Protein AF-A0A2U3LNZ0-F1 (afdb_monomer)

Solvent-accessible surface area (backbone atoms only — not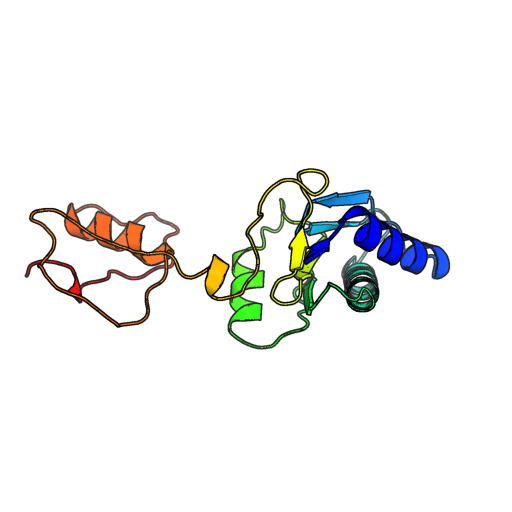 comparable to full-atom values): 10377 Å² total; per-residue (Å²): 85,78,36,58,62,64,60,49,45,54,50,21,28,53,53,26,50,76,69,72,62,40,45,63,71,45,74,54,91,55,22,37,30,57,58,45,89,88,46,96,67,51,50,68,49,30,54,52,41,46,55,45,36,53,73,37,94,55,37,66,41,38,33,28,72,79,66,56,53,74,54,90,53,72,64,40,53,52,50,57,74,70,55,42,97,89,76,48,39,40,24,38,52,36,54,35,88,73,48,30,66,45,86,50,87,86,59,85,86,68,81,79,52,92,46,66,90,58,66,65,72,94,84,85,86,84,55,91,54,40,51,94,82,87,79,87,71,91,82,57,83,56,19,52,58,36,29,52,19,59,63,75,73,48,81,53,64,95,82,63,84,44,52,61,59,62,87,46,40,54,133

Structure (mmCIF, N/CA/C/O backbone):
data_AF-A0A2U3LNZ0-F1
#
_entry.id   AF-A0A2U3LNZ0-F1
#
loop_
_atom_site.group_PDB
_atom_site.id
_atom_site.type_symbol
_atom_site.label_atom_id
_atom_site.label_alt_id
_atom_site.label_comp_id
_atom_site.label_asym_id
_atom_site.label_entity_id
_atom_site.label_seq_id
_atom_site.pdbx_PDB_ins_code
_atom_site.Cartn_x
_atom_site.Cartn_y
_atom_site.Cartn_z
_atom_site.occupancy
_atom_site.B_iso_or_equiv
_atom_site.auth_seq_id
_atom_site.auth_comp_id
_atom_site.auth_asym_id
_atom_site.auth_atom_id
_atom_site.pdbx_PDB_model_num
ATOM 1 N N . MET A 1 1 ? 9.275 -19.039 -0.142 1.00 87.69 1 MET A N 1
ATOM 2 C CA . MET A 1 1 ? 10.567 -18.965 -0.852 1.00 87.69 1 MET A CA 1
ATOM 3 C C . MET A 1 1 ? 11.120 -17.554 -0.766 1.00 87.69 1 MET A C 1
ATOM 5 O O . MET A 1 1 ? 10.361 -16.605 -0.903 1.00 87.69 1 MET A O 1
ATOM 9 N N . ALA A 1 2 ? 12.418 -17.417 -0.510 1.00 89.88 2 ALA A N 1
ATOM 10 C CA . ALA A 1 2 ? 13.079 -16.117 -0.471 1.00 89.88 2 ALA A CA 1
ATOM 11 C C . ALA A 1 2 ? 13.370 -15.632 -1.903 1.00 89.88 2 ALA A C 1
ATOM 13 O O . ALA A 1 2 ? 13.858 -16.408 -2.727 1.00 89.88 2 ALA A O 1
ATOM 14 N N . VAL A 1 3 ? 13.047 -14.375 -2.199 1.00 90.62 3 VAL A N 1
ATOM 15 C CA . VAL A 1 3 ? 13.292 -13.719 -3.488 1.00 90.62 3 VAL A CA 1
ATOM 16 C C . VAL A 1 3 ? 14.411 -12.717 -3.304 1.00 90.62 3 VAL A C 1
ATOM 18 O O . VAL A 1 3 ? 14.290 -11.793 -2.507 1.00 90.62 3 VAL A O 1
ATOM 21 N N . SER A 1 4 ? 15.486 -12.868 -4.070 1.00 92.31 4 SER A N 1
ATOM 22 C CA . SER A 1 4 ? 16.472 -11.800 -4.190 1.00 92.31 4 SER A CA 1
ATOM 23 C C . SER A 1 4 ? 15.897 -10.718 -5.102 1.00 92.31 4 SER A C 1
ATOM 25 O O . SER A 1 4 ? 15.831 -10.910 -6.318 1.00 92.31 4 SER A O 1
ATOM 27 N N . GLY A 1 5 ? 15.487 -9.580 -4.544 1.00 91.06 5 GLY A N 1
ATOM 28 C CA . GLY A 1 5 ? 14.968 -8.452 -5.315 1.00 91.06 5 GLY A CA 1
ATOM 29 C C . GLY A 1 5 ? 15.907 -7.945 -6.402 1.00 91.06 5 GLY A C 1
ATOM 30 O O . GLY A 1 5 ? 15.465 -7.457 -7.441 1.00 91.06 5 GLY A O 1
ATOM 31 N N . GLU A 1 6 ? 17.212 -8.131 -6.208 1.00 92.38 6 GLU A N 1
ATOM 32 C CA . GLU A 1 6 ? 18.221 -7.834 -7.220 1.00 92.38 6 GLU A CA 1
ATOM 33 C C . GLU A 1 6 ? 17.976 -8.624 -8.514 1.00 92.38 6 GLU A C 1
ATOM 35 O O . GLU A 1 6 ? 18.090 -8.066 -9.602 1.00 92.38 6 GLU A O 1
ATOM 40 N N . THR A 1 7 ? 17.555 -9.889 -8.423 1.00 94.88 7 THR A N 1
ATOM 41 C CA . THR A 1 7 ? 17.260 -10.712 -9.609 1.00 94.88 7 THR A CA 1
ATOM 42 C C . THR A 1 7 ? 16.052 -10.197 -10.393 1.00 94.88 7 THR A C 1
ATOM 44 O O . THR A 1 7 ? 16.079 -10.198 -11.627 1.00 94.88 7 THR A O 1
ATOM 47 N N . VAL A 1 8 ? 15.034 -9.673 -9.699 1.00 96.19 8 VAL A N 1
ATOM 48 C CA . VAL A 1 8 ? 13.874 -9.009 -10.316 1.00 96.19 8 VAL A CA 1
ATOM 49 C C . VAL A 1 8 ? 14.328 -7.729 -11.017 1.00 96.19 8 VAL A C 1
ATOM 51 O O . VAL A 1 8 ? 14.053 -7.539 -12.202 1.00 96.19 8 VAL A O 1
ATOM 54 N N . ALA A 1 9 ? 15.092 -6.884 -10.319 1.00 96.69 9 ALA A N 1
ATOM 55 C CA . ALA A 1 9 ? 15.612 -5.632 -10.861 1.00 96.69 9 ALA A CA 1
ATOM 56 C C . ALA A 1 9 ? 16.489 -5.857 -12.105 1.00 96.69 9 ALA A C 1
ATOM 58 O O . ALA A 1 9 ? 16.290 -5.202 -13.124 1.00 96.69 9 ALA A O 1
ATOM 59 N N . GLN A 1 10 ? 17.406 -6.829 -12.060 1.00 96.31 10 GLN A N 1
ATOM 60 C CA . GLN A 1 10 ? 18.277 -7.194 -13.181 1.00 96.31 10 GLN A CA 1
ATOM 61 C C . GLN A 1 10 ? 17.500 -7.779 -14.370 1.00 96.31 10 GLN A C 1
ATOM 63 O O . GLN A 1 10 ? 17.906 -7.604 -15.521 1.00 96.31 10 GLN A O 1
ATOM 68 N N . ALA A 1 11 ? 16.407 -8.512 -14.135 1.00 96.00 11 ALA A N 1
ATOM 69 C CA . ALA A 1 11 ? 15.551 -9.006 -15.214 1.00 96.00 11 ALA A CA 1
ATOM 70 C C . ALA A 1 11 ? 14.855 -7.847 -15.945 1.00 96.00 11 ALA A C 1
ATOM 72 O O . ALA A 1 11 ? 14.925 -7.770 -17.174 1.00 96.00 11 ALA A O 1
ATOM 73 N N . VAL A 1 12 ? 14.273 -6.913 -15.188 1.00 97.62 12 VAL A N 1
ATOM 74 C CA . VAL A 1 12 ? 13.630 -5.709 -15.732 1.00 97.62 12 VAL A CA 1
ATOM 75 C C . VAL A 1 12 ? 14.645 -4.827 -16.460 1.00 97.62 12 VAL A C 1
ATOM 77 O O . VAL A 1 12 ? 14.401 -4.421 -17.595 1.00 97.62 12 VAL A O 1
ATOM 80 N N . ASP A 1 13 ? 15.807 -4.577 -15.857 1.00 96.75 13 ASP A N 1
ATOM 81 C CA . ASP A 1 13 ? 16.843 -3.719 -16.435 1.00 96.75 13 ASP A CA 1
ATOM 82 C C . ASP A 1 13 ? 17.384 -4.274 -17.760 1.00 96.75 13 ASP A C 1
ATOM 84 O O . ASP A 1 13 ? 17.492 -3.547 -18.748 1.00 96.75 13 ASP A O 1
ATOM 88 N N . ARG A 1 14 ? 17.632 -5.590 -17.846 1.00 96.00 14 ARG A N 1
ATOM 89 C CA . ARG A 1 14 ? 18.036 -6.238 -19.107 1.00 96.00 14 ARG A CA 1
ATOM 90 C C . ARG A 1 14 ? 16.992 -6.056 -20.207 1.00 96.00 14 ARG A C 1
ATOM 92 O O . ARG A 1 14 ? 17.361 -5.771 -21.348 1.00 96.00 14 ARG A O 1
ATOM 99 N N . TYR A 1 15 ? 15.709 -6.201 -19.879 1.00 95.50 15 TYR A N 1
ATOM 100 C CA . TYR A 1 15 ? 14.626 -5.994 -20.837 1.00 95.50 15 TYR A CA 1
ATOM 101 C C . TYR A 1 15 ? 14.574 -4.539 -21.335 1.00 95.50 15 TYR A C 1
ATOM 103 O O . TYR A 1 15 ? 14.563 -4.301 -22.549 1.00 95.50 15 TYR A O 1
ATOM 111 N N . LEU A 1 16 ? 14.608 -3.563 -20.423 1.00 93.88 16 LEU A N 1
ATOM 112 C CA . LEU A 1 16 ? 14.558 -2.141 -20.781 1.00 93.88 16 LEU A CA 1
ATOM 113 C C . LEU A 1 16 ? 15.777 -1.710 -21.612 1.00 93.88 16 LEU A C 1
ATOM 115 O O . LEU A 1 16 ? 15.615 -1.011 -22.615 1.00 93.88 16 LEU A O 1
ATOM 119 N N . ASN A 1 17 ? 16.972 -2.206 -21.275 1.00 92.12 17 ASN A N 1
ATOM 120 C CA . ASN A 1 17 ? 18.188 -1.957 -22.050 1.00 92.12 17 ASN A CA 1
ATOM 121 C C . ASN A 1 17 ? 18.101 -2.555 -23.463 1.00 92.12 17 ASN A C 1
ATOM 123 O O . ASN A 1 17 ? 18.455 -1.890 -24.435 1.00 92.12 17 ASN A O 1
ATOM 127 N N . SER A 1 18 ? 17.585 -3.784 -23.608 1.00 91.31 18 SER A N 1
ATOM 128 C CA . SER A 1 18 ? 17.466 -4.450 -24.919 1.00 91.31 18 SER A CA 1
ATOM 129 C C . SER A 1 18 ? 16.521 -3.734 -25.890 1.00 91.31 18 SER A C 1
ATOM 131 O O . SER A 1 18 ? 16.699 -3.801 -27.105 1.00 91.31 18 SER A O 1
ATOM 133 N N . THR A 1 19 ? 15.534 -3.021 -25.351 1.00 86.88 19 THR A N 1
ATOM 134 C CA . THR A 1 19 ? 14.542 -2.256 -26.114 1.00 86.88 19 THR A CA 1
ATOM 135 C C . THR A 1 19 ? 14.917 -0.779 -26.248 1.00 86.88 19 THR A C 1
ATOM 137 O O . THR A 1 19 ? 14.156 -0.013 -26.837 1.00 86.88 19 THR A O 1
ATOM 140 N N . GLY A 1 20 ? 16.054 -0.354 -25.679 1.00 82.06 20 GLY A N 1
ATOM 141 C CA . GLY A 1 20 ? 16.458 1.053 -25.606 1.00 82.06 20 GLY A CA 1
ATOM 142 C C . GLY A 1 20 ? 15.449 1.942 -24.870 1.00 82.06 20 GLY A C 1
ATOM 143 O O . GLY A 1 20 ? 15.411 3.146 -25.106 1.00 82.06 20 GLY A O 1
ATOM 144 N N . SER A 1 21 ? 14.600 1.347 -24.024 1.00 80.94 21 SER A N 1
ATOM 145 C CA . SER A 1 21 ? 13.439 2.009 -23.417 1.00 80.94 21 SER A CA 1
ATOM 146 C C . SER A 1 21 ? 13.725 2.622 -22.047 1.00 80.94 21 SER A C 1
ATOM 148 O O . SER A 1 21 ? 12.856 3.305 -21.525 1.00 80.94 21 SER A O 1
ATOM 150 N N . GLY A 1 22 ? 14.907 2.405 -21.462 1.00 88.06 22 GLY A N 1
ATOM 151 C CA . GLY A 1 22 ? 15.350 3.027 -20.208 1.00 88.06 22 GLY A CA 1
ATOM 152 C C . GLY A 1 22 ? 16.152 2.070 -19.324 1.00 88.06 22 GLY A C 1
ATOM 153 O O . GLY A 1 22 ? 16.620 1.040 -19.805 1.00 88.06 22 GLY A O 1
ATOM 154 N N . ARG A 1 23 ? 16.310 2.413 -18.039 1.00 93.94 23 ARG A N 1
ATOM 155 C CA . ARG A 1 23 ? 17.024 1.593 -17.044 1.00 93.94 23 ARG A CA 1
ATOM 156 C C . ARG A 1 23 ? 16.349 1.626 -15.674 1.00 93.94 23 ARG A C 1
ATOM 158 O O . ARG A 1 23 ? 15.636 2.581 -15.352 1.00 93.94 23 ARG A O 1
ATOM 165 N N . VAL A 1 24 ? 16.625 0.619 -14.853 1.00 96.88 24 VAL A N 1
ATOM 166 C CA . VAL A 1 24 ? 16.258 0.613 -13.431 1.00 96.88 24 VAL A CA 1
ATOM 167 C C . VAL A 1 24 ? 17.309 1.407 -12.651 1.00 96.88 24 VAL A C 1
ATOM 169 O O . VAL A 1 24 ? 18.493 1.088 -12.689 1.00 96.88 24 VAL A O 1
ATOM 172 N N . GLU A 1 25 ? 16.896 2.448 -11.928 1.00 95.75 25 GLU A N 1
ATOM 173 C CA . GLU A 1 25 ? 17.797 3.204 -11.044 1.00 95.75 25 GLU A CA 1
ATOM 174 C C . GLU A 1 25 ? 17.976 2.519 -9.700 1.00 95.75 25 GLU A C 1
ATOM 176 O O . GLU A 1 25 ? 19.072 2.493 -9.136 1.00 95.75 25 GLU A O 1
ATOM 181 N N . LYS A 1 26 ? 16.876 1.998 -9.159 1.00 95.69 26 LYS A N 1
ATOM 182 C CA . LYS A 1 26 ? 16.867 1.380 -7.843 1.00 95.69 26 LYS A CA 1
ATOM 183 C C . LYS A 1 26 ? 15.707 0.413 -7.715 1.00 95.69 26 LYS A C 1
ATOM 185 O O . LYS A 1 26 ? 14.601 0.681 -8.177 1.00 95.69 26 LYS A O 1
ATOM 190 N N . TYR A 1 27 ? 15.952 -0.666 -6.987 1.00 95.50 27 TYR A N 1
ATOM 191 C CA . TYR A 1 27 ? 14.902 -1.506 -6.443 1.00 95.50 27 TYR A CA 1
ATOM 192 C C . TYR A 1 27 ? 14.921 -1.430 -4.921 1.00 95.50 27 TYR A C 1
ATOM 194 O O . TYR A 1 27 ? 15.965 -1.597 -4.288 1.00 95.50 27 TYR A O 1
ATOM 202 N N . LEU A 1 28 ? 13.768 -1.131 -4.339 1.00 93.56 28 LEU A N 1
ATOM 203 C CA . LEU A 1 28 ? 13.529 -1.191 -2.905 1.00 93.56 28 LEU A CA 1
ATOM 204 C C . LEU A 1 28 ? 12.136 -1.766 -2.735 1.00 93.56 28 LEU A C 1
ATOM 206 O O . LEU A 1 28 ? 11.170 -1.021 -2.885 1.00 93.56 28 LEU A O 1
ATOM 210 N N . TYR A 1 29 ? 12.044 -3.068 -2.459 1.00 91.56 29 TYR A N 1
ATOM 211 C CA . TYR A 1 29 ? 10.764 -3.766 -2.382 1.00 91.56 29 TYR A CA 1
ATOM 212 C C . TYR A 1 29 ? 9.731 -2.963 -1.567 1.00 91.56 29 TYR A C 1
ATOM 214 O O . TYR A 1 29 ? 10.049 -2.511 -0.461 1.00 91.56 29 TYR A O 1
ATOM 222 N N . PRO A 1 30 ? 8.505 -2.774 -2.088 1.00 95.12 30 PRO A N 1
ATOM 223 C CA . PRO A 1 30 ? 7.970 -3.326 -3.343 1.00 95.12 30 PRO A CA 1
ATOM 224 C C . PRO A 1 30 ? 8.194 -2.450 -4.596 1.00 95.12 30 PRO A C 1
ATOM 226 O O . PRO A 1 30 ? 7.573 -2.686 -5.628 1.00 95.12 30 PRO A O 1
ATOM 229 N N . PHE A 1 31 ? 9.022 -1.410 -4.528 1.00 97.44 31 PHE A N 1
ATOM 230 C CA . PHE A 1 31 ? 9.124 -0.369 -5.551 1.00 97.44 31 PHE A CA 1
ATOM 231 C C . PHE A 1 31 ? 10.308 -0.550 -6.514 1.00 97.44 31 PHE A C 1
ATOM 233 O O . PHE A 1 31 ? 11.465 -0.671 -6.098 1.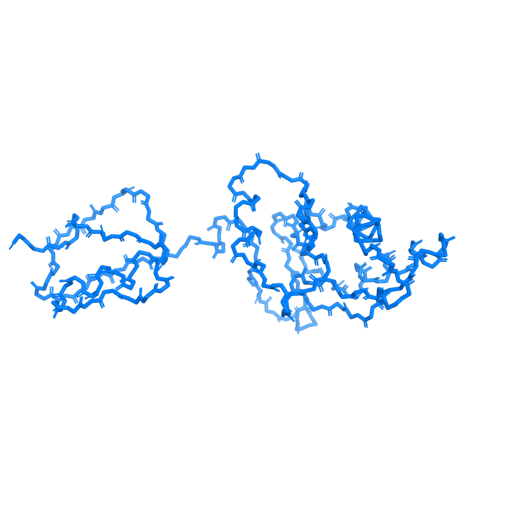00 97.44 31 PHE A O 1
ATOM 240 N N . LEU A 1 32 ? 10.023 -0.442 -7.811 1.00 97.44 32 LEU A N 1
ATOM 241 C CA . LEU A 1 32 ? 11.002 -0.136 -8.856 1.00 97.44 32 LEU A CA 1
ATOM 242 C C . LEU A 1 32 ? 11.040 1.376 -9.093 1.00 97.44 32 LEU A C 1
ATOM 244 O O . LEU A 1 32 ? 10.001 1.994 -9.316 1.00 97.44 32 LEU A O 1
ATOM 248 N N . TYR A 1 33 ? 12.237 1.953 -9.091 1.00 97.50 33 TYR A N 1
ATOM 249 C CA . TYR A 1 33 ? 12.511 3.327 -9.509 1.00 97.50 33 TYR A CA 1
ATOM 250 C C . TYR A 1 33 ? 13.234 3.281 -10.856 1.00 97.50 33 TYR A C 1
ATOM 252 O O . TYR A 1 33 ? 14.221 2.551 -11.004 1.00 97.50 33 TYR A O 1
ATOM 260 N N . LEU A 1 34 ? 12.732 4.023 -11.840 1.00 96.31 34 LEU A N 1
ATOM 261 C CA . LEU A 1 34 ? 13.223 4.011 -13.216 1.00 96.31 34 LEU A CA 1
ATOM 262 C C . LEU A 1 34 ? 13.865 5.356 -13.561 1.00 96.31 34 LEU A C 1
ATOM 264 O O . LEU A 1 34 ? 13.379 6.407 -13.144 1.00 96.31 34 LEU A O 1
ATOM 268 N N . ASP A 1 35 ? 14.903 5.334 -14.400 1.00 93.19 35 ASP A N 1
ATOM 269 C CA . ASP A 1 35 ? 15.417 6.573 -14.990 1.00 93.19 35 ASP A CA 1
ATOM 270 C C . ASP A 1 35 ? 14.440 7.011 -16.079 1.00 93.19 35 ASP A C 1
ATOM 272 O O . ASP A 1 35 ? 14.478 6.543 -17.221 1.00 93.19 35 ASP A O 1
ATOM 276 N N . SER A 1 36 ? 13.521 7.888 -15.689 1.00 82.38 36 SER A N 1
ATOM 277 C CA . SER A 1 36 ? 12.497 8.451 -16.563 1.00 82.38 36 SER A CA 1
ATOM 278 C C . SER A 1 36 ? 12.814 9.881 -17.012 1.00 82.38 36 SER A C 1
ATOM 280 O O . SER A 1 36 ? 11.996 10.510 -17.683 1.00 82.38 36 SER A O 1
ATOM 282 N N . SER A 1 37 ? 14.009 10.396 -16.699 1.00 79.88 37 SER A N 1
ATOM 283 C CA . SER A 1 37 ? 14.381 11.807 -16.892 1.00 79.88 37 SER A CA 1
ATOM 284 C C . SER A 1 37 ? 14.296 12.293 -18.348 1.00 79.88 37 SER A C 1
ATOM 286 O O . SER A 1 37 ? 14.070 13.477 -18.596 1.00 79.88 37 SER A O 1
ATOM 288 N N . GLY A 1 38 ? 14.429 11.381 -19.316 1.00 81.25 38 GLY A N 1
ATOM 289 C CA . GLY A 1 38 ? 14.318 11.668 -20.749 1.00 81.25 38 GLY A CA 1
ATOM 290 C C . GLY A 1 38 ? 12.902 11.595 -21.335 1.00 81.25 38 GLY A C 1
ATOM 291 O O . GLY A 1 38 ? 12.727 11.890 -22.519 1.00 81.25 38 GLY A O 1
ATOM 292 N N . PHE A 1 39 ? 11.890 11.200 -20.557 1.00 83.44 39 PHE A N 1
ATOM 293 C CA . PHE A 1 39 ? 10.549 10.913 -21.070 1.00 83.44 39 PHE A CA 1
ATOM 294 C C . PHE A 1 39 ? 9.566 12.046 -20.767 1.00 83.44 39 PHE A C 1
ATOM 296 O O . PHE A 1 39 ? 9.398 12.465 -19.626 1.00 83.44 39 PHE A O 1
ATOM 303 N N . ARG A 1 40 ? 8.854 12.514 -21.801 1.00 88.00 40 ARG A N 1
ATOM 304 C CA . ARG A 1 40 ? 7.734 13.459 -21.630 1.00 88.00 40 ARG A CA 1
ATOM 305 C C . ARG A 1 40 ? 6.555 12.811 -20.901 1.00 88.00 40 ARG A C 1
ATOM 307 O O . ARG A 1 40 ? 5.909 13.466 -20.093 1.00 88.00 40 ARG A O 1
ATOM 314 N N . ASP A 1 41 ? 6.282 11.552 -21.225 1.00 92.69 41 ASP A N 1
ATOM 315 C CA . ASP A 1 41 ? 5.320 10.702 -20.533 1.00 92.69 41 ASP A CA 1
ATOM 316 C C . ASP A 1 41 ? 6.053 9.432 -20.072 1.00 92.69 41 ASP A C 1
ATOM 318 O O . ASP A 1 41 ? 6.504 8.659 -20.923 1.00 92.69 41 ASP A O 1
ATOM 322 N N . PRO A 1 42 ? 6.232 9.230 -18.756 1.00 93.62 42 PRO A N 1
ATOM 323 C CA . PRO A 1 42 ? 6.909 8.058 -18.217 1.00 93.62 42 PRO A CA 1
ATOM 324 C C . PRO A 1 42 ? 6.013 6.810 -18.146 1.00 93.62 42 PRO A C 1
ATOM 326 O O . PRO A 1 42 ? 6.506 5.728 -17.836 1.00 93.62 42 PRO A O 1
ATOM 329 N N . GLU A 1 43 ? 4.708 6.892 -18.412 1.00 95.94 43 GLU A N 1
ATOM 330 C CA . GLU A 1 43 ? 3.832 5.722 -18.262 1.00 95.94 43 GLU A CA 1
ATOM 331 C C . GLU A 1 43 ? 4.160 4.550 -19.210 1.00 95.94 43 GLU A C 1
ATOM 333 O O . GLU A 1 43 ? 4.176 3.404 -18.750 1.00 95.94 43 GLU A O 1
ATOM 338 N N . PRO A 1 44 ? 4.512 4.763 -20.492 1.00 95.19 44 PRO A N 1
ATOM 339 C CA . PRO A 1 44 ? 4.903 3.664 -21.373 1.00 95.19 44 PRO A CA 1
ATOM 340 C C . PRO A 1 44 ? 6.095 2.844 -20.853 1.00 95.19 44 PRO A C 1
ATOM 342 O O . PRO A 1 44 ? 6.049 1.612 -20.905 1.00 95.19 44 PRO A O 1
ATOM 345 N N . ILE A 1 45 ? 7.135 3.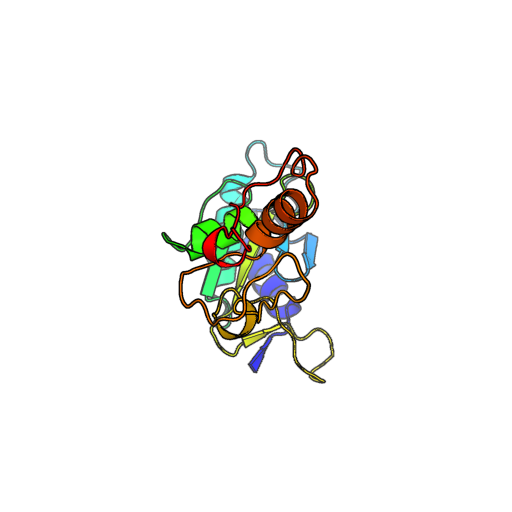496 -20.306 1.00 95.31 45 ILE A N 1
ATOM 346 C CA . ILE A 1 45 ? 8.288 2.795 -19.711 1.00 95.31 45 ILE A CA 1
ATOM 347 C C . ILE A 1 45 ? 7.885 2.081 -18.413 1.00 95.31 45 ILE A C 1
ATOM 349 O O . ILE A 1 45 ? 8.292 0.939 -18.205 1.00 95.31 45 ILE A O 1
ATOM 353 N N . ARG A 1 46 ? 7.020 2.680 -17.583 1.00 96.94 46 ARG A N 1
ATOM 354 C CA . ARG A 1 46 ? 6.490 2.032 -16.369 1.00 96.94 46 ARG A CA 1
ATOM 355 C C . ARG A 1 46 ? 5.774 0.732 -16.684 1.00 96.94 46 ARG A C 1
ATOM 357 O O . ARG A 1 46 ? 6.056 -0.290 -16.066 1.00 96.94 46 ARG A O 1
ATOM 364 N N . GLN A 1 47 ? 4.889 0.743 -17.675 1.00 97.38 47 GLN A N 1
ATOM 365 C CA . GLN A 1 47 ? 4.172 -0.462 -18.083 1.00 97.38 47 GLN A CA 1
ATOM 366 C C . GLN A 1 47 ? 5.094 -1.503 -18.715 1.00 97.38 47 GLN A C 1
ATOM 368 O O . GLN A 1 47 ? 4.896 -2.700 -18.516 1.00 97.38 47 GLN A O 1
ATOM 373 N N . ALA A 1 48 ? 6.098 -1.069 -19.480 1.00 96.50 48 ALA A N 1
ATOM 374 C CA . ALA A 1 48 ? 7.103 -1.965 -20.038 1.00 96.50 48 ALA A CA 1
ATOM 375 C C . ALA A 1 48 ? 7.908 -2.657 -18.926 1.00 96.50 48 ALA A C 1
ATOM 377 O O . ALA A 1 48 ? 8.044 -3.878 -18.947 1.00 96.50 48 ALA A O 1
ATOM 378 N N . ALA A 1 49 ? 8.359 -1.896 -17.926 1.00 97.81 49 ALA A N 1
ATOM 379 C CA . ALA A 1 49 ? 9.057 -2.414 -16.755 1.00 97.81 49 ALA A CA 1
ATOM 380 C C . ALA A 1 49 ? 8.172 -3.363 -15.933 1.00 97.81 49 ALA A C 1
ATOM 382 O O . ALA A 1 49 ? 8.611 -4.443 -15.551 1.00 97.81 49 ALA A O 1
ATOM 383 N N . ALA A 1 50 ? 6.911 -2.988 -15.712 1.00 98.06 50 ALA A N 1
ATOM 384 C CA . ALA A 1 50 ? 5.943 -3.789 -14.978 1.00 98.06 50 ALA A CA 1
ATOM 385 C C . ALA A 1 50 ? 5.664 -5.137 -15.661 1.00 98.06 50 ALA A C 1
ATOM 387 O O . ALA A 1 50 ? 5.714 -6.179 -15.013 1.00 98.06 50 ALA A O 1
ATOM 388 N N . ARG A 1 51 ? 5.448 -5.138 -16.983 1.00 97.31 51 ARG A N 1
ATOM 389 C CA . ARG A 1 51 ? 5.284 -6.375 -17.763 1.00 97.31 51 ARG A CA 1
ATOM 390 C C . ARG A 1 51 ? 6.547 -7.234 -17.743 1.00 97.31 51 ARG A C 1
ATOM 392 O O . ARG A 1 51 ? 6.439 -8.436 -17.566 1.00 97.31 51 ARG A O 1
ATOM 399 N N . ALA A 1 52 ? 7.731 -6.630 -17.849 1.00 97.44 52 ALA A N 1
ATOM 400 C CA . ALA A 1 52 ? 8.988 -7.367 -17.728 1.00 97.44 52 ALA A CA 1
ATOM 401 C C . ALA A 1 52 ? 9.173 -7.990 -16.334 1.00 97.44 52 ALA A C 1
ATOM 403 O O . ALA A 1 52 ? 9.697 -9.095 -16.221 1.00 97.44 52 ALA A O 1
ATOM 404 N N . ALA A 1 53 ? 8.719 -7.311 -15.276 1.00 97.94 53 ALA A N 1
ATOM 405 C CA . ALA A 1 53 ? 8.750 -7.851 -13.921 1.00 97.94 53 ALA A CA 1
ATOM 406 C C . ALA A 1 53 ? 7.827 -9.070 -13.773 1.00 97.94 53 ALA A C 1
ATOM 408 O O . ALA A 1 53 ? 8.213 -10.026 -13.110 1.00 97.94 53 ALA A O 1
ATOM 409 N N . MET A 1 54 ? 6.656 -9.070 -14.421 1.00 97.88 54 MET A N 1
ATOM 410 C CA . MET A 1 54 ? 5.707 -10.198 -14.408 1.00 97.88 54 MET A CA 1
ATOM 411 C C . MET A 1 54 ? 6.262 -11.484 -15.035 1.00 97.88 54 MET A C 1
ATOM 413 O O . MET A 1 54 ? 5.784 -12.565 -14.711 1.00 97.88 54 MET A O 1
ATOM 417 N N . GLU A 1 55 ? 7.280 -11.397 -15.896 1.00 96.81 55 GLU A N 1
ATOM 418 C CA . GLU A 1 55 ? 7.968 -12.581 -16.433 1.00 96.81 55 GLU A CA 1
ATOM 419 C C . GLU A 1 55 ? 8.857 -13.268 -15.380 1.00 96.81 55 GLU A C 1
ATOM 421 O O . GLU A 1 55 ? 9.287 -14.411 -15.556 1.00 96.81 55 GLU A O 1
ATOM 426 N N . HIS A 1 56 ? 9.163 -12.587 -14.268 1.00 96.81 56 HIS A N 1
ATOM 427 C CA . HIS A 1 56 ? 9.897 -13.190 -13.167 1.00 96.81 56 HIS A CA 1
ATOM 428 C C . HIS A 1 56 ? 8.974 -14.132 -12.368 1.00 96.81 56 HIS A C 1
ATOM 430 O O . HIS A 1 56 ? 7.951 -13.672 -11.861 1.00 96.81 56 HIS A O 1
ATOM 436 N N . PRO A 1 57 ? 9.348 -15.407 -12.121 1.00 95.88 57 PRO A N 1
ATOM 437 C CA . PRO A 1 57 ? 8.452 -16.413 -11.525 1.00 95.88 57 PRO A CA 1
ATOM 438 C C . PRO A 1 57 ? 7.877 -16.077 -10.144 1.00 95.88 57 PRO A C 1
ATOM 440 O O . PRO A 1 57 ? 6.935 -16.717 -9.691 1.00 95.88 57 PRO A O 1
ATOM 443 N N . ALA A 1 58 ? 8.488 -15.126 -9.437 1.00 95.88 58 ALA A N 1
ATOM 444 C CA . ALA A 1 58 ? 8.026 -14.694 -8.124 1.00 95.88 58 ALA A CA 1
ATOM 445 C C . ALA A 1 58 ? 6.967 -13.584 -8.171 1.00 95.88 58 ALA A C 1
ATOM 447 O O . ALA A 1 58 ? 6.278 -13.405 -7.174 1.00 95.88 58 ALA A O 1
ATOM 448 N N . VAL A 1 59 ? 6.851 -12.819 -9.260 1.00 97.38 59 VAL A N 1
ATOM 449 C CA . VAL A 1 59 ? 6.002 -11.618 -9.322 1.00 97.38 59 VAL A CA 1
ATOM 450 C C . VAL A 1 59 ? 4.583 -12.006 -9.728 1.00 97.38 59 VAL A C 1
ATOM 452 O O . VAL A 1 59 ? 4.380 -12.642 -10.754 1.00 97.38 59 VAL A O 1
ATOM 455 N N . SER A 1 60 ? 3.599 -11.613 -8.920 1.00 96.69 60 SER A N 1
ATOM 456 C CA . SER A 1 60 ? 2.182 -11.951 -9.114 1.00 96.69 60 SER A CA 1
ATOM 457 C C . SER A 1 60 ? 1.341 -10.789 -9.629 1.00 96.69 60 SER A C 1
ATOM 459 O O . SER A 1 60 ? 0.275 -11.008 -10.205 1.00 96.69 60 SER A O 1
ATOM 461 N N . GLY A 1 61 ? 1.790 -9.554 -9.412 1.00 97.00 61 GLY A N 1
ATOM 462 C CA . GLY A 1 61 ? 1.053 -8.377 -9.837 1.00 97.00 61 GLY A CA 1
ATOM 463 C C . GLY A 1 61 ? 1.842 -7.084 -9.722 1.00 97.00 61 GLY A C 1
ATOM 464 O O . GLY A 1 61 ? 2.907 -7.033 -9.102 1.00 97.00 61 GLY A O 1
ATOM 465 N N . TYR A 1 62 ? 1.293 -6.028 -10.318 1.00 98.00 62 TYR A N 1
ATOM 466 C CA . TYR A 1 62 ? 1.883 -4.699 -10.315 1.00 98.00 62 TYR A CA 1
ATOM 467 C C . TYR A 1 62 ? 0.847 -3.571 -10.277 1.00 98.00 62 TYR A C 1
ATOM 469 O O . TYR A 1 62 ? -0.313 -3.733 -10.671 1.00 98.00 62 TYR A O 1
ATOM 477 N N . PHE A 1 63 ? 1.324 -2.388 -9.895 1.00 98.44 63 PHE A N 1
ATOM 478 C CA . PHE A 1 63 ? 0.651 -1.102 -10.057 1.00 98.44 63 PHE A CA 1
ATOM 479 C C . PHE A 1 63 ? 1.665 -0.036 -10.493 1.00 98.44 63 PHE A C 1
ATOM 481 O O . PHE A 1 63 ? 2.688 0.144 -9.836 1.00 98.44 63 PHE A O 1
ATOM 488 N N . THR A 1 64 ? 1.420 0.668 -11.596 1.00 98.19 64 THR A N 1
ATOM 489 C CA . THR A 1 64 ? 2.294 1.758 -12.060 1.00 98.19 64 THR A CA 1
ATOM 490 C C . THR A 1 64 ? 1.914 3.081 -11.407 1.00 98.19 64 THR A C 1
ATOM 492 O O . THR A 1 64 ? 0.758 3.315 -11.060 1.00 98.19 64 THR A O 1
ATOM 495 N N . ALA A 1 65 ? 2.866 4.005 -11.305 1.00 96.88 65 ALA A N 1
ATOM 496 C CA . ALA A 1 65 ? 2.596 5.361 -10.832 1.00 96.88 65 ALA A CA 1
ATOM 497 C C . ALA A 1 65 ? 1.597 6.138 -11.721 1.00 96.88 65 ALA A C 1
ATOM 499 O O . ALA A 1 65 ? 1.004 7.110 -11.254 1.00 96.88 65 ALA A O 1
ATOM 500 N N . GLY A 1 66 ? 1.390 5.730 -12.982 1.00 96.06 66 GLY A N 1
ATOM 501 C CA . GLY A 1 66 ? 0.322 6.255 -13.846 1.00 96.06 66 GLY A CA 1
ATOM 502 C C . GLY A 1 66 ? -1.032 5.555 -13.681 1.00 96.06 66 GLY A C 1
ATOM 503 O O . GLY A 1 66 ? -1.998 5.953 -14.329 1.00 96.06 66 GLY A O 1
ATOM 504 N N . GLY A 1 67 ? -1.132 4.556 -12.800 1.00 96.44 67 GLY A N 1
ATOM 505 C CA . GLY A 1 67 ? -2.385 3.910 -12.408 1.00 96.44 67 GLY A CA 1
ATOM 506 C C . GLY A 1 67 ? -2.732 2.625 -13.159 1.00 96.44 67 GLY A C 1
ATOM 507 O O . GLY A 1 67 ? -3.808 2.077 -12.925 1.00 96.44 67 GLY A O 1
ATOM 508 N N . ALA A 1 68 ? -1.864 2.117 -14.037 1.00 97.56 68 ALA A N 1
ATOM 509 C CA . ALA A 1 68 ? -2.076 0.814 -14.657 1.00 97.56 68 ALA A CA 1
ATOM 510 C C . ALA A 1 68 ? -1.858 -0.300 -13.625 1.00 97.56 68 ALA A C 1
ATOM 512 O O . ALA A 1 68 ? -0.829 -0.339 -12.954 1.00 97.56 68 ALA A O 1
ATOM 513 N N . CYS A 1 69 ? -2.803 -1.232 -13.522 1.00 97.75 69 CYS A N 1
ATOM 514 C CA . CYS A 1 69 ? -2.749 -2.339 -12.572 1.00 97.75 69 CYS A CA 1
ATOM 515 C C . CYS A 1 69 ? -2.963 -3.675 -13.285 1.00 97.75 69 CYS A C 1
ATOM 517 O O . CYS A 1 69 ? -3.706 -3.745 -14.263 1.00 97.75 69 CYS A O 1
ATOM 519 N N . SER A 1 70 ? -2.312 -4.731 -12.798 1.00 97.12 70 SER A N 1
ATOM 520 C CA . SER A 1 70 ? -2.497 -6.099 -13.304 1.00 97.12 70 SER A CA 1
ATOM 521 C C . SER A 1 70 ? -3.721 -6.812 -12.721 1.00 97.12 70 SER A C 1
ATOM 523 O O . SER A 1 70 ? -4.049 -7.913 -13.153 1.00 97.12 70 SER A O 1
ATOM 525 N N . THR A 1 71 ? -4.358 -6.226 -11.708 1.00 93.56 71 THR A N 1
ATOM 526 C CA . THR A 1 71 ? -5.525 -6.770 -11.003 1.00 93.56 71 THR A CA 1
ATOM 527 C C . THR A 1 71 ? -6.655 -5.750 -11.007 1.00 93.56 71 THR A C 1
ATOM 529 O O . THR A 1 71 ? -6.394 -4.550 -11.043 1.00 93.56 71 THR A O 1
ATOM 532 N N . HIS A 1 72 ? -7.898 -6.219 -10.916 1.00 84.62 72 HIS A N 1
ATOM 533 C CA . HIS A 1 72 ? -9.092 -5.375 -10.882 1.00 84.62 72 HIS A CA 1
ATOM 534 C C . HIS A 1 72 ? -9.990 -5.824 -9.732 1.00 84.62 72 HIS A C 1
ATOM 536 O O . HIS A 1 72 ? -10.870 -6.653 -9.938 1.00 84.62 72 HIS A O 1
ATOM 542 N N . ASP A 1 73 ? -9.722 -5.344 -8.517 1.00 90.50 73 ASP A N 1
ATOM 543 C CA . ASP A 1 73 ? -10.478 -5.657 -7.296 1.00 90.50 73 ASP A CA 1
ATOM 544 C C . ASP A 1 73 ? -9.870 -4.920 -6.076 1.00 90.50 73 ASP A C 1
ATOM 546 O O . ASP A 1 73 ? -9.223 -3.875 -6.179 1.00 90.50 73 ASP A O 1
ATOM 550 N N . GLU A 1 74 ? -10.087 -5.482 -4.892 1.00 90.81 74 GLU A N 1
ATOM 551 C CA . GLU A 1 74 ? -9.510 -5.071 -3.621 1.00 90.81 74 GLU A CA 1
ATOM 552 C C . GLU A 1 74 ? -7.971 -4.969 -3.642 1.00 90.81 74 GLU A C 1
ATOM 554 O O . GLU A 1 74 ? -7.409 -4.127 -2.938 1.00 90.81 74 GLU A O 1
ATOM 559 N N . TRP A 1 75 ? -7.267 -5.752 -4.467 1.00 93.31 75 TRP A N 1
ATOM 560 C CA . TRP A 1 75 ? -5.821 -5.599 -4.647 1.00 93.31 75 TRP A CA 1
ATOM 561 C C . TRP A 1 75 ? -5.467 -4.281 -5.323 1.00 93.31 75 TRP A C 1
ATOM 563 O O . TRP A 1 75 ? -4.551 -3.598 -4.865 1.00 93.31 75 TRP A O 1
ATOM 573 N N . GLU A 1 76 ? -6.224 -3.868 -6.342 1.00 96.19 76 GLU A N 1
ATOM 574 C CA . GLU A 1 76 ? -6.030 -2.561 -6.980 1.00 96.19 76 GLU A CA 1
ATOM 575 C C . GLU A 1 76 ? -6.221 -1.429 -5.960 1.00 96.19 76 GLU A C 1
ATOM 577 O O . GLU A 1 76 ? -5.418 -0.491 -5.899 1.00 96.19 76 GLU A O 1
ATOM 582 N N . ARG A 1 77 ? -7.242 -1.539 -5.096 1.00 95.44 77 ARG A N 1
ATOM 583 C CA . ARG A 1 77 ? -7.472 -0.578 -4.006 1.00 95.44 77 ARG A CA 1
ATOM 584 C C . ARG A 1 77 ? -6.291 -0.537 -3.033 1.00 95.44 77 ARG A C 1
ATOM 586 O O . ARG A 1 77 ? -5.839 0.550 -2.674 1.00 95.44 77 ARG A O 1
ATOM 593 N N . ARG A 1 78 ? -5.754 -1.694 -2.634 1.00 95.50 78 ARG A N 1
ATOM 594 C CA . ARG A 1 78 ? -4.599 -1.789 -1.721 1.00 95.50 78 ARG A CA 1
ATOM 595 C C . ARG A 1 78 ? -3.320 -1.222 -2.324 1.00 95.50 78 ARG A C 1
ATOM 597 O O . ARG A 1 78 ? -2.611 -0.487 -1.634 1.00 95.50 78 ARG A O 1
ATOM 604 N N . PHE A 1 79 ? -3.046 -1.506 -3.595 1.00 97.00 79 PHE A N 1
ATOM 605 C CA . PHE A 1 79 ? -1.929 -0.900 -4.316 1.00 97.00 79 PHE A CA 1
ATOM 606 C C . PHE A 1 79 ? -2.053 0.621 -4.345 1.00 97.00 79 PHE A C 1
ATOM 608 O O . PHE A 1 79 ? -1.128 1.326 -3.943 1.00 97.00 79 PHE A O 1
ATOM 615 N N . ARG A 1 80 ? -3.225 1.123 -4.747 1.00 96.50 80 ARG A N 1
ATOM 616 C CA . ARG A 1 80 ? -3.510 2.558 -4.820 1.00 96.50 80 ARG A CA 1
ATOM 617 C C . ARG A 1 80 ? -3.348 3.244 -3.462 1.00 96.50 80 ARG A C 1
ATOM 619 O O . ARG A 1 80 ? -2.718 4.293 -3.391 1.00 96.50 80 ARG A O 1
ATOM 626 N N . ASN A 1 81 ? -3.850 2.635 -2.388 1.00 95.62 81 ASN A N 1
ATOM 627 C CA . ASN A 1 81 ? -3.720 3.159 -1.024 1.00 95.62 81 ASN A CA 1
ATOM 628 C C . ASN A 1 81 ? -2.275 3.108 -0.491 1.00 95.62 81 ASN A C 1
ATOM 630 O O . ASN A 1 81 ? -1.949 3.821 0.455 1.00 95.62 81 ASN A O 1
ATOM 634 N N . SER A 1 82 ? -1.412 2.291 -1.101 1.00 95.38 82 SER A N 1
ATOM 635 C CA . SER A 1 82 ? 0.013 2.167 -0.765 1.00 95.38 82 SER A CA 1
ATOM 636 C C . SER A 1 82 ? 0.918 3.047 -1.643 1.00 95.38 82 SER A C 1
ATOM 638 O O . SER A 1 82 ? 2.139 3.051 -1.469 1.00 95.38 82 SER A O 1
ATOM 640 N N . PHE A 1 83 ? 0.340 3.797 -2.586 1.00 97.50 83 PHE A N 1
ATOM 641 C CA . PHE A 1 83 ? 1.063 4.690 -3.483 1.00 97.50 83 PHE A CA 1
ATOM 642 C C . PHE A 1 83 ? 1.083 6.130 -2.958 1.00 97.50 83 PHE A C 1
ATOM 644 O O . PHE A 1 83 ? 0.059 6.701 -2.589 1.00 97.50 83 PHE A O 1
ATOM 651 N N . HIS A 1 84 ? 2.256 6.757 -3.004 1.00 97.00 84 HIS A N 1
ATOM 652 C CA . HIS A 1 84 ? 2.433 8.179 -2.753 1.00 97.00 84 HIS A CA 1
ATOM 653 C C . HIS A 1 84 ? 3.181 8.828 -3.929 1.00 97.00 84 HIS A C 1
ATOM 655 O O . HIS A 1 84 ? 4.332 8.460 -4.179 1.00 97.00 84 HIS A O 1
ATOM 661 N N . PRO A 1 85 ? 2.626 9.872 -4.577 1.00 93.25 85 PRO A N 1
ATOM 662 C CA . PRO A 1 85 ? 3.113 10.388 -5.864 1.00 93.25 85 PRO A CA 1
ATOM 663 C C . PRO A 1 85 ? 4.558 10.900 -5.856 1.00 93.25 85 PRO A C 1
ATOM 665 O O . PRO A 1 85 ? 5.206 10.927 -6.893 1.00 93.25 85 PRO A O 1
ATOM 668 N N . VAL A 1 86 ? 5.063 11.315 -4.691 1.00 93.81 86 VAL A N 1
ATOM 669 C CA . VAL A 1 86 ? 6.431 11.850 -4.532 1.00 93.81 86 VAL A CA 1
ATOM 670 C C . VAL A 1 86 ? 7.418 10.829 -3.945 1.00 93.81 86 VAL A C 1
ATOM 672 O O . VAL A 1 86 ? 8.622 11.040 -4.013 1.00 93.81 86 VAL A O 1
ATOM 675 N N . ARG A 1 87 ? 6.938 9.755 -3.301 1.00 94.19 87 ARG A N 1
ATOM 676 C CA . ARG A 1 87 ? 7.792 8.873 -2.469 1.00 94.19 87 ARG A CA 1
ATOM 677 C C . ARG A 1 87 ? 7.866 7.445 -2.995 1.00 94.19 87 ARG A C 1
ATOM 679 O O . ARG A 1 87 ? 8.898 6.793 -2.842 1.00 94.19 87 ARG A O 1
ATOM 686 N N . SER A 1 88 ? 6.772 6.960 -3.571 1.00 97.50 88 SER A N 1
ATOM 687 C CA . SER A 1 88 ? 6.718 5.644 -4.191 1.00 97.50 88 SER A CA 1
ATOM 688 C C . SER A 1 88 ? 7.519 5.628 -5.486 1.00 97.50 88 SER A C 1
ATOM 690 O O . SER A 1 88 ? 7.678 6.659 -6.138 1.00 97.50 88 SER A O 1
ATOM 692 N N . GLY A 1 89 ? 8.021 4.448 -5.840 1.00 96.88 89 GLY A N 1
ATOM 693 C CA . GLY A 1 89 ? 8.634 4.231 -7.143 1.00 96.88 89 GLY A CA 1
ATOM 694 C C . GLY A 1 89 ? 7.622 4.253 -8.286 1.00 96.88 89 GLY A C 1
ATOM 695 O O . GLY A 1 89 ? 6.410 4.368 -8.099 1.00 96.88 89 GLY A O 1
ATOM 696 N N . ASP A 1 90 ? 8.165 4.106 -9.483 1.00 97.50 90 ASP A N 1
ATOM 697 C CA . ASP A 1 90 ? 7.470 4.092 -10.763 1.00 97.50 90 ASP A CA 1
ATOM 698 C C . ASP A 1 90 ? 6.549 2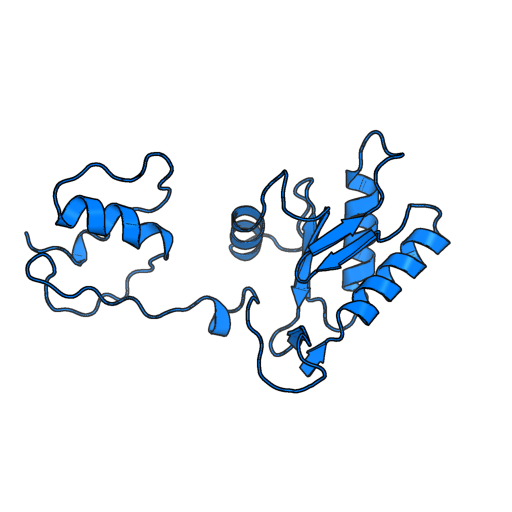.881 -10.945 1.00 97.50 90 ASP A C 1
ATOM 700 O O . ASP A 1 90 ? 5.527 2.976 -11.632 1.00 97.50 90 ASP A O 1
ATOM 704 N N . VAL A 1 91 ? 6.900 1.754 -10.320 1.00 98.25 91 VAL A N 1
ATOM 705 C CA . VAL A 1 91 ? 6.095 0.528 -10.298 1.00 98.25 91 VAL A CA 1
ATOM 706 C C . VAL A 1 91 ? 6.136 -0.079 -8.897 1.00 98.25 91 VAL A C 1
ATOM 708 O O . VAL A 1 91 ? 7.210 -0.248 -8.323 1.00 98.25 91 VAL A O 1
ATOM 711 N N . ILE A 1 92 ? 4.969 -0.423 -8.358 1.00 98.25 92 ILE A N 1
ATOM 712 C CA . ILE A 1 92 ? 4.792 -1.258 -7.168 1.00 98.25 92 ILE A CA 1
ATOM 713 C C . ILE A 1 92 ? 4.608 -2.697 -7.639 1.00 98.25 92 ILE A C 1
ATOM 715 O O . ILE A 1 92 ? 3.772 -2.941 -8.506 1.00 98.25 92 ILE A O 1
ATOM 719 N N . LEU A 1 93 ? 5.353 -3.638 -7.071 1.00 97.69 93 LEU A N 1
ATOM 720 C CA . LEU A 1 93 ? 5.228 -5.066 -7.345 1.00 97.69 93 LEU A CA 1
ATOM 721 C C . LEU A 1 93 ? 4.596 -5.798 -6.159 1.00 97.69 93 LEU A C 1
ATOM 723 O O . LEU A 1 93 ? 4.718 -5.386 -5.008 1.00 97.69 93 LEU A O 1
ATOM 727 N N . SER A 1 94 ? 3.957 -6.926 -6.439 1.00 96.38 94 SER A N 1
ATOM 728 C CA . SER A 1 94 ? 3.619 -7.929 -5.433 1.00 96.38 94 SER A CA 1
ATOM 729 C C . SER A 1 94 ? 4.160 -9.281 -5.868 1.00 96.38 94 SER A C 1
ATOM 731 O O . SER A 1 94 ? 4.240 -9.573 -7.063 1.00 96.38 94 SER A O 1
ATOM 733 N N . TYR A 1 95 ? 4.556 -10.102 -4.900 1.00 96.25 95 TYR A N 1
ATOM 734 C CA . TYR A 1 95 ? 4.983 -11.470 -5.156 1.00 96.25 95 TYR A CA 1
ATOM 735 C C . TYR A 1 95 ? 3.828 -12.461 -5.016 1.00 96.25 95 TYR A C 1
ATOM 737 O O . TYR A 1 95 ? 2.777 -12.144 -4.459 1.00 96.25 95 TYR A O 1
ATOM 745 N N . HIS A 1 96 ? 4.000 -13.664 -5.555 1.00 96.12 96 HIS A N 1
ATOM 746 C CA . HIS A 1 96 ? 3.088 -14.786 -5.346 1.00 96.12 96 HIS A CA 1
ATOM 747 C C . HIS A 1 96 ? 2.987 -15.160 -3.858 1.00 96.12 96 HIS A C 1
ATOM 749 O O . HIS A 1 96 ? 3.874 -14.807 -3.072 1.00 96.12 96 HIS A O 1
ATOM 755 N N . PRO A 1 97 ? 1.929 -15.888 -3.444 1.00 94.81 97 PRO A N 1
ATOM 756 C CA . PRO A 1 97 ? 1.819 -16.341 -2.068 1.00 94.81 97 PRO A CA 1
ATOM 757 C C . PRO A 1 97 ? 3.059 -17.139 -1.675 1.00 94.81 97 PRO A C 1
ATOM 759 O O . PRO A 1 97 ? 3.639 -17.835 -2.505 1.00 94.81 97 PRO A O 1
ATOM 762 N N . GLU A 1 98 ? 3.453 -17.045 -0.408 1.00 91.44 98 GLU A N 1
ATOM 763 C CA . GLU A 1 98 ? 4.617 -17.747 0.153 1.00 91.44 98 GLU A CA 1
ATOM 764 C C . GLU A 1 98 ? 5.981 -17.277 -0.381 1.00 91.44 98 GLU A C 1
ATOM 766 O O . GLU A 1 98 ? 7.012 -17.750 0.104 1.00 91.44 98 GLU A O 1
ATOM 771 N N . TYR A 1 99 ? 6.038 -16.335 -1.325 1.00 93.25 99 TYR A N 1
ATOM 772 C CA . TYR A 1 99 ? 7.270 -15.643 -1.695 1.00 93.25 99 TYR A CA 1
ATOM 773 C C . TYR A 1 99 ? 7.474 -14.410 -0.813 1.00 93.25 99 TYR A C 1
ATOM 775 O O . TYR A 1 99 ? 6.543 -13.647 -0.560 1.00 93.25 99 TYR A O 1
ATOM 783 N N . VAL A 1 100 ? 8.705 -14.209 -0.348 1.00 91.38 100 VAL A N 1
ATOM 784 C CA . VAL A 1 100 ? 9.081 -13.076 0.506 1.00 91.38 100 VAL A CA 1
ATOM 785 C C . VAL A 1 100 ? 10.369 -12.448 -0.000 1.00 91.38 100 VAL A C 1
ATOM 787 O O . VAL A 1 100 ? 11.273 -13.161 -0.432 1.00 91.38 100 VAL A O 1
ATOM 790 N N . GLU A 1 101 ? 10.462 -11.122 0.059 1.00 91.94 101 GLU A N 1
ATOM 791 C CA . GLU A 1 101 ? 11.708 -10.420 -0.249 1.00 91.94 101 GLU A CA 1
ATOM 792 C C . GLU A 1 101 ? 12.802 -10.808 0.753 1.00 91.94 101 GLU A C 1
ATOM 794 O O . GLU A 1 101 ? 12.598 -10.768 1.973 1.00 91.94 101 GLU A O 1
ATOM 799 N N . ASP A 1 102 ? 13.969 -11.177 0.231 1.00 89.44 102 ASP A N 1
ATOM 800 C CA . ASP A 1 102 ? 15.129 -11.546 1.028 1.00 89.44 102 ASP A CA 1
ATOM 801 C C . ASP A 1 102 ? 15.923 -10.315 1.477 1.00 89.44 102 ASP A C 1
ATOM 803 O O . ASP A 1 102 ? 16.940 -9.940 0.893 1.00 89.44 102 ASP A O 1
ATOM 807 N N . PHE A 1 103 ? 15.476 -9.698 2.567 1.00 80.88 103 PHE A N 1
ATOM 808 C CA . PHE A 1 103 ? 16.183 -8.570 3.176 1.00 80.88 103 PHE A CA 1
ATOM 809 C C . PHE A 1 103 ? 17.425 -8.969 3.990 1.00 80.88 103 PHE A C 1
ATOM 811 O O . PHE A 1 103 ? 18.179 -8.093 4.416 1.00 80.88 103 PHE A O 1
ATOM 818 N N . ALA A 1 104 ? 17.636 -10.260 4.259 1.00 75.94 104 ALA A N 1
ATOM 819 C CA . ALA A 1 104 ? 18.568 -10.716 5.291 1.00 75.94 104 ALA A CA 1
ATOM 820 C C . ALA A 1 104 ? 19.402 -11.940 4.874 1.00 75.94 104 ALA A C 1
ATOM 822 O O . ALA A 1 104 ? 19.832 -12.724 5.724 1.00 75.94 104 ALA A O 1
ATOM 823 N N . GLN A 1 105 ? 19.670 -12.084 3.572 1.00 76.62 105 GLN A N 1
ATOM 824 C CA . GLN A 1 105 ? 20.532 -13.130 3.003 1.00 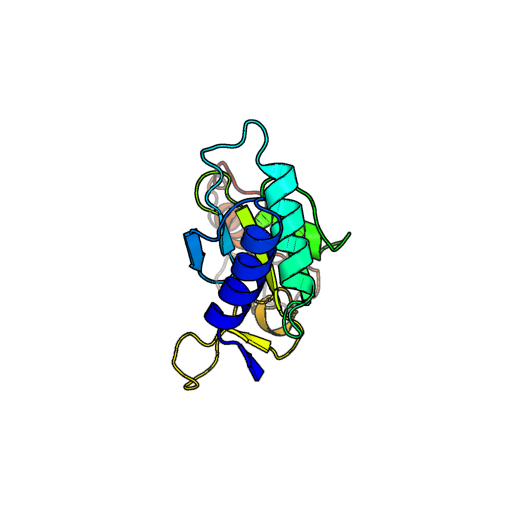76.62 105 GLN A CA 1
ATOM 825 C C . GLN A 1 105 ? 20.116 -14.543 3.451 1.00 76.62 105 GLN A C 1
ATOM 827 O O . GLN A 1 105 ? 20.926 -15.336 3.944 1.00 76.62 105 GLN A O 1
ATOM 832 N N . GLY A 1 106 ? 18.824 -14.836 3.343 1.00 69.94 106 GLY A N 1
ATOM 833 C CA . GLY A 1 106 ? 18.226 -16.121 3.686 1.00 69.94 106 GLY A CA 1
ATOM 834 C C . GLY A 1 106 ? 18.001 -16.338 5.183 1.00 69.94 106 GLY A C 1
ATOM 835 O O . GLY A 1 106 ? 17.714 -17.465 5.591 1.00 69.94 106 GLY A O 1
ATOM 836 N N . ARG A 1 107 ? 18.134 -15.301 6.023 1.00 68.81 107 ARG A N 1
ATOM 837 C CA . ARG A 1 107 ? 17.905 -15.392 7.475 1.00 68.81 107 ARG A CA 1
ATOM 838 C C . ARG A 1 107 ? 16.663 -14.613 7.897 1.00 68.81 107 ARG A C 1
ATOM 840 O O . ARG A 1 107 ? 16.669 -13.393 7.913 1.00 68.81 107 ARG A O 1
ATOM 847 N N . GLY A 1 108 ? 15.634 -15.323 8.351 1.00 72.94 108 GLY A N 1
ATOM 848 C CA . GLY A 1 108 ? 14.439 -14.723 8.949 1.00 72.94 108 GLY A CA 1
ATOM 849 C C . GLY A 1 108 ? 13.205 -14.785 8.054 1.00 72.94 108 GLY A C 1
ATOM 850 O O . GLY A 1 108 ? 13.147 -15.553 7.097 1.00 72.94 108 GLY A O 1
ATOM 851 N N . VAL A 1 109 ? 12.198 -14.000 8.427 1.00 77.69 109 VAL A N 1
ATOM 852 C CA . VAL A 1 109 ? 10.913 -13.876 7.731 1.00 77.69 109 VAL A CA 1
ATOM 853 C C . VAL A 1 109 ? 10.657 -12.405 7.431 1.00 77.69 109 VAL A C 1
ATOM 855 O O . VAL A 1 109 ? 11.045 -11.536 8.211 1.00 77.69 109 VAL A O 1
ATOM 858 N N . SER A 1 110 ? 10.016 -12.140 6.300 1.00 84.19 110 SER A N 1
ATOM 859 C CA . SER A 1 110 ? 9.596 -10.802 5.891 1.00 84.19 110 SER A CA 1
ATOM 860 C C . SER A 1 110 ? 8.079 -10.766 5.708 1.00 84.19 110 SER A C 1
ATOM 862 O O . SER A 1 110 ? 7.435 -11.813 5.664 1.00 84.19 110 SER A O 1
ATOM 864 N N . TYR A 1 111 ? 7.530 -9.561 5.628 1.00 88.62 111 TYR A N 1
ATOM 865 C CA . TYR A 1 111 ? 6.112 -9.259 5.451 1.00 88.62 111 TYR A CA 1
ATOM 866 C C . TYR A 1 111 ? 5.957 -8.123 4.433 1.00 88.62 111 TYR A C 1
ATOM 868 O O . TYR A 1 111 ? 6.932 -7.477 4.041 1.00 88.62 111 TYR A O 1
ATOM 876 N N . GLY A 1 112 ? 4.720 -7.854 4.022 1.00 88.88 112 GLY A N 1
ATOM 877 C CA . GLY A 1 112 ? 4.385 -6.752 3.112 1.00 88.88 112 GLY A CA 1
ATOM 878 C C . GLY A 1 112 ? 3.756 -7.211 1.800 1.00 88.88 112 GLY A C 1
ATOM 879 O O . GLY A 1 112 ? 3.703 -6.441 0.843 1.00 88.88 112 GLY A O 1
ATOM 880 N N . SER A 1 113 ? 3.303 -8.462 1.728 1.00 92.56 113 SER A N 1
ATOM 881 C CA . SER A 1 113 ? 2.420 -8.924 0.664 1.00 92.56 113 SER A CA 1
ATOM 882 C C . SER A 1 113 ? 0.988 -8.423 0.881 1.00 92.56 113 SER A C 1
ATOM 884 O O . SER A 1 113 ? 0.604 -7.983 1.965 1.00 92.56 113 SER A O 1
ATOM 886 N N . LEU A 1 114 ? 0.169 -8.516 -0.167 1.00 93.44 114 LEU A N 1
ATOM 887 C CA . LEU A 1 114 ? -1.244 -8.138 -0.114 1.00 93.44 114 LEU A CA 1
ATOM 888 C C . LEU A 1 114 ? -2.152 -9.289 0.345 1.00 93.44 114 LEU A C 1
ATOM 890 O O . LEU A 1 114 ? -3.376 -9.147 0.330 1.00 93.44 114 LEU A O 1
ATOM 894 N N . TYR A 1 115 ? -1.587 -10.429 0.746 1.00 94.06 115 TYR A N 1
ATOM 895 C CA . TYR A 1 115 ? -2.350 -11.595 1.178 1.00 94.06 115 TYR A CA 1
ATOM 896 C C . TYR A 1 115 ? -2.782 -11.496 2.640 1.00 94.06 115 TYR A C 1
ATOM 898 O O . TYR A 1 115 ? -2.177 -10.810 3.462 1.00 94.06 115 TYR A O 1
ATOM 906 N N . ASN A 1 116 ? -3.836 -12.238 2.982 1.00 92.56 116 ASN A N 1
ATOM 907 C CA . ASN A 1 116 ? -4.462 -12.189 4.304 1.00 92.56 116 ASN A CA 1
ATOM 908 C C . ASN A 1 116 ? -3.509 -12.511 5.458 1.00 92.56 116 ASN A C 1
ATOM 910 O O . ASN A 1 116 ? -3.731 -12.009 6.552 1.00 92.56 116 ASN A O 1
ATOM 914 N N . TYR A 1 117 ? -2.468 -13.316 5.236 1.00 93.25 117 TYR A N 1
ATOM 915 C CA . TYR A 1 117 ? -1.494 -13.632 6.283 1.00 93.25 117 TYR A CA 1
ATOM 916 C C . TYR A 1 117 ? -0.613 -12.435 6.684 1.00 93.25 117 TYR A C 1
ATOM 918 O O . TYR A 1 117 ? -0.107 -12.435 7.799 1.00 93.25 117 TYR A O 1
ATOM 926 N N . ASP A 1 118 ? -0.485 -11.412 5.830 1.00 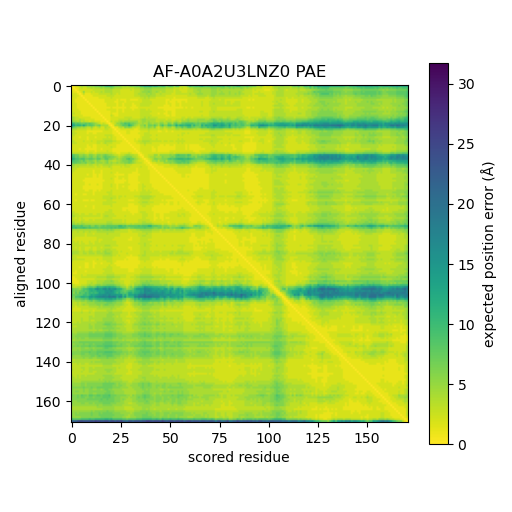93.69 118 ASP A N 1
ATOM 927 C CA . ASP A 1 118 ? 0.232 -10.168 6.146 1.00 93.69 118 ASP A CA 1
ATOM 928 C C . ASP A 1 118 ? -0.722 -9.019 6.499 1.00 93.69 118 ASP A C 1
ATOM 930 O O . ASP A 1 118 ? -0.415 -8.206 7.368 1.00 93.69 118 ASP A O 1
ATOM 934 N N . VAL A 1 119 ? -1.886 -8.929 5.838 1.00 93.19 119 VAL A N 1
ATOM 935 C CA . VAL A 1 119 ? -2.790 -7.777 6.019 1.00 93.19 119 VAL A CA 1
ATOM 936 C C . VAL A 1 119 ? -3.786 -7.934 7.171 1.00 93.19 119 VAL A C 1
ATOM 938 O O . VAL A 1 119 ? -4.314 -6.935 7.660 1.00 93.19 119 VAL A O 1
ATOM 941 N N . ARG A 1 120 ? -4.101 -9.167 7.597 1.00 94.06 120 ARG A N 1
ATOM 942 C CA . ARG A 1 120 ? -5.106 -9.411 8.641 1.00 94.06 120 ARG A CA 1
ATOM 943 C C . ARG A 1 120 ? -4.452 -9.340 10.016 1.00 94.06 120 ARG A C 1
ATOM 945 O O . ARG A 1 120 ? -3.899 -10.322 10.503 1.00 94.06 120 ARG A O 1
ATOM 952 N N . VAL A 1 121 ? -4.578 -8.184 10.656 1.00 94.44 121 VAL A N 1
ATOM 953 C CA . VAL A 1 121 ? -4.072 -7.934 12.010 1.00 94.44 121 VAL A CA 1
ATOM 954 C C . VAL A 1 121 ? -5.195 -7.984 13.051 1.00 94.44 121 VAL A C 1
ATOM 956 O O . VAL A 1 121 ? -6.343 -7.667 12.733 1.00 94.44 121 VAL A O 1
ATOM 959 N N . PRO A 1 122 ? -4.900 -8.380 14.299 1.00 94.56 122 PRO A N 1
ATOM 960 C CA . PRO A 1 122 ? -5.870 -8.290 15.379 1.00 94.56 122 PRO A CA 1
ATOM 961 C C . PRO A 1 122 ? -6.120 -6.830 15.785 1.00 94.56 122 PRO A C 1
ATOM 963 O O . PRO A 1 122 ? -5.186 -6.035 15.879 1.00 94.56 122 PRO A O 1
ATOM 966 N N . LEU A 1 123 ? -7.376 -6.504 16.092 1.00 96.56 123 LEU A N 1
ATOM 967 C CA . LEU A 1 123 ? -7.779 -5.230 16.684 1.00 96.56 123 LEU A CA 1
ATOM 968 C C . LEU A 1 123 ? -8.532 -5.499 17.986 1.00 96.56 123 LEU A C 1
ATOM 970 O O . LEU A 1 123 ? -9.529 -6.218 17.995 1.00 96.56 123 LEU A O 1
ATOM 974 N N . MET A 1 124 ? -8.060 -4.904 19.080 1.00 97.06 124 MET A N 1
ATOM 975 C CA . MET A 1 124 ? -8.721 -4.961 20.379 1.00 97.06 124 MET A CA 1
ATOM 976 C C . MET A 1 124 ? -8.797 -3.561 20.978 1.00 97.06 124 MET A C 1
ATOM 978 O O . MET A 1 124 ? -7.781 -2.875 21.087 1.00 97.06 124 MET A O 1
ATOM 982 N N . PHE A 1 125 ? -9.991 -3.167 21.415 1.00 97.19 125 PHE A N 1
ATOM 983 C CA . PHE A 1 125 ? -10.186 -1.987 22.250 1.00 97.19 125 PHE A CA 1
ATOM 984 C C . PHE A 1 125 ? -10.409 -2.406 23.700 1.00 97.19 125 PHE A C 1
ATOM 986 O O . PHE A 1 125 ? -11.068 -3.408 23.977 1.00 97.19 125 PHE A O 1
ATOM 993 N N . TYR A 1 126 ? -9.860 -1.631 24.630 1.00 96.94 126 TYR A N 1
ATOM 994 C CA . TYR A 1 126 ? -10.011 -1.869 26.058 1.00 96.94 126 TYR A CA 1
ATOM 995 C C . TYR A 1 126 ? -10.115 -0.540 26.801 1.00 96.94 126 TYR A C 1
ATOM 997 O O . TYR A 1 126 ? -9.296 0.357 26.599 1.00 96.94 126 TYR A O 1
ATOM 1005 N N . GLY A 1 127 ? -11.118 -0.419 27.666 1.00 96.12 127 GLY A N 1
ATOM 1006 C CA . GLY A 1 127 ? -11.374 0.783 28.454 1.00 96.12 127 GLY A CA 1
ATOM 1007 C C . GLY A 1 127 ? -12.868 1.022 28.676 1.00 96.12 127 GLY A C 1
ATOM 1008 O O . GLY A 1 127 ? -13.692 0.345 28.063 1.00 96.12 127 GLY A O 1
ATOM 1009 N N . PRO A 1 128 ? -13.234 1.987 29.536 1.00 96.50 128 PRO A N 1
ATOM 1010 C CA . PRO A 1 128 ? -14.628 2.245 29.904 1.00 96.50 128 PRO A CA 1
ATOM 1011 C C . PRO A 1 128 ? -15.493 2.765 28.746 1.00 96.50 128 PRO A C 1
ATOM 1013 O O . PRO A 1 128 ? -16.713 2.708 28.830 1.00 96.50 128 PRO A O 1
ATOM 1016 N N . GLN A 1 129 ? -14.879 3.260 27.668 1.00 97.75 129 GLN A N 1
ATOM 1017 C CA . GLN A 1 129 ? -15.571 3.712 26.458 1.00 97.75 129 GLN A CA 1
ATOM 1018 C C . GLN A 1 129 ? -16.013 2.560 25.546 1.00 97.75 129 GLN A C 1
ATOM 1020 O O . GLN A 1 129 ? -16.748 2.801 24.590 1.00 97.75 129 GLN A O 1
ATOM 1025 N N . PHE A 1 130 ? -15.557 1.331 25.805 1.00 98.06 130 PHE A N 1
ATOM 1026 C CA . PHE A 1 130 ? -15.767 0.190 24.922 1.00 98.06 130 PHE A CA 1
ATOM 1027 C C . PHE A 1 130 ? -16.581 -0.901 25.603 1.00 98.06 130 PHE A C 1
ATOM 1029 O O . PHE A 1 130 ? -16.331 -1.262 26.756 1.00 98.06 130 PHE A O 1
ATOM 1036 N N . ARG A 1 131 ? -17.548 -1.457 24.874 1.00 97.00 131 ARG A N 1
ATOM 1037 C CA . ARG A 1 131 ? -18.361 -2.569 25.369 1.00 97.00 131 ARG A CA 1
ATOM 1038 C C . ARG A 1 131 ? -17.641 -3.900 25.159 1.00 97.00 131 ARG A C 1
ATOM 1040 O O . ARG A 1 131 ? -16.929 -4.089 24.175 1.00 97.00 131 ARG A O 1
ATOM 1047 N N . SER A 1 132 ? -17.855 -4.847 26.070 1.00 97.06 132 SER A N 1
ATOM 1048 C CA . SER A 1 132 ? -17.338 -6.208 25.903 1.00 97.06 132 SER A CA 1
ATOM 1049 C C . SER A 1 132 ? -18.074 -6.917 24.767 1.00 97.06 132 SER A C 1
ATOM 1051 O O . SER A 1 132 ? -19.304 -6.885 24.704 1.00 97.06 132 SER A O 1
ATOM 1053 N N . GLY A 1 133 ? -17.328 -7.560 23.874 1.00 95.56 133 GLY A N 1
ATOM 1054 C CA . GLY A 1 133 ? -17.897 -8.323 22.774 1.00 95.56 133 GLY A CA 1
ATOM 1055 C C . GLY A 1 133 ? -16.857 -8.722 21.738 1.00 95.56 133 GLY A C 1
ATOM 1056 O O . GLY A 1 133 ? -15.720 -8.250 21.755 1.00 95.56 133 GLY A O 1
ATOM 1057 N N . VAL A 1 134 ? -17.279 -9.600 20.834 1.00 96.88 134 VAL A N 1
ATOM 1058 C CA . VAL A 1 134 ? -16.561 -9.927 19.603 1.00 96.88 134 VAL A CA 1
ATOM 1059 C C . VAL A 1 134 ? -17.422 -9.444 18.446 1.00 96.88 134 VAL A C 1
ATOM 1061 O O . VAL A 1 134 ? -18.622 -9.713 18.411 1.00 96.88 134 VAL A O 1
ATOM 1064 N N . PHE A 1 135 ? -16.802 -8.720 17.522 1.00 94.88 135 PHE A N 1
ATOM 1065 C CA . PHE A 1 135 ? -17.451 -8.171 16.341 1.00 94.88 135 PHE A CA 1
ATOM 1066 C C . PHE A 1 135 ? -16.777 -8.767 15.112 1.00 94.88 135 PHE A C 1
ATOM 1068 O O . PHE A 1 135 ? -15.556 -8.709 14.988 1.00 94.88 135 PHE A O 1
ATOM 1075 N N . GLU A 1 136 ? -17.574 -9.368 14.232 1.00 94.31 136 GLU A N 1
ATOM 1076 C CA . GLU A 1 136 ? -17.083 -10.051 13.026 1.00 94.31 136 GLU A CA 1
ATOM 1077 C C . GLU A 1 136 ? -17.320 -9.239 11.744 1.00 94.31 136 GLU A C 1
ATOM 1079 O O . GLU A 1 136 ? -16.976 -9.691 10.651 1.00 94.31 136 GLU A O 1
ATOM 1084 N N . SER A 1 137 ? -17.887 -8.034 11.868 1.00 93.31 137 SER A N 1
ATOM 1085 C CA . SER A 1 137 ? -18.009 -7.082 10.764 1.00 93.31 137 SER A CA 1
ATOM 1086 C C . SER A 1 137 ? -16.628 -6.771 10.166 1.00 93.31 137 SER A C 1
ATOM 1088 O O . SER A 1 137 ? -15.656 -6.652 10.916 1.00 93.31 137 SER A O 1
ATOM 1090 N N . PRO A 1 138 ? -16.505 -6.621 8.834 1.00 92.38 138 PRO A N 1
ATOM 1091 C CA . PRO A 1 138 ? -15.265 -6.161 8.218 1.00 92.38 138 PRO A CA 1
ATOM 1092 C C . PRO A 1 138 ? -14.856 -4.780 8.744 1.00 92.38 138 PRO A C 1
ATOM 1094 O O . PRO A 1 138 ? -15.676 -3.867 8.775 1.00 92.38 138 PRO A O 1
ATOM 1097 N N . VAL A 1 139 ? -13.582 -4.634 9.111 1.00 95.81 139 VAL A N 1
ATOM 1098 C CA . VAL A 1 139 ? -12.984 -3.375 9.585 1.00 95.81 139 VAL A CA 1
ATOM 1099 C C . VAL A 1 139 ? -11.624 -3.156 8.929 1.00 95.81 139 VAL A C 1
ATOM 1101 O O . VAL A 1 139 ? -10.959 -4.114 8.520 1.00 95.81 139 VAL A O 1
ATOM 1104 N N . GLU A 1 140 ? -11.187 -1.903 8.865 1.00 96.12 140 GLU A N 1
ATOM 1105 C CA . GLU A 1 140 ? -9.878 -1.503 8.356 1.00 96.12 140 GLU A CA 1
ATOM 1106 C C . GLU A 1 140 ? -9.061 -0.788 9.438 1.00 96.12 140 GLU A C 1
ATOM 1108 O O . GLU A 1 140 ? -9.590 -0.090 10.300 1.00 96.12 140 GLU A O 1
ATOM 1113 N N . SER A 1 141 ? -7.730 -0.880 9.375 1.00 96.00 141 SER A N 1
ATOM 1114 C CA . SER A 1 141 ? -6.853 -0.198 10.343 1.00 96.00 141 SER A CA 1
ATOM 1115 C C . SER A 1 141 ? -7.056 1.325 10.379 1.00 96.00 141 SER A C 1
ATOM 1117 O O . SER A 1 141 ? -6.780 1.964 11.395 1.00 96.00 141 SER A O 1
ATOM 1119 N N . VAL A 1 142 ? -7.558 1.918 9.289 1.00 97.31 142 VAL A N 1
ATOM 1120 C CA . VAL A 1 142 ? -7.880 3.353 9.205 1.00 97.31 142 VAL A CA 1
ATOM 1121 C C . VAL A 1 142 ? -9.087 3.758 10.059 1.00 97.31 142 VAL A C 1
ATOM 1123 O O . VAL A 1 142 ? -9.237 4.944 10.358 1.00 97.31 142 VAL A O 1
ATOM 1126 N N . ASP A 1 143 ? -9.895 2.797 10.513 1.00 98.25 143 ASP A N 1
ATOM 1127 C CA . ASP A 1 143 ? -11.069 3.017 11.367 1.00 98.25 143 ASP A CA 1
ATOM 1128 C C . ASP A 1 143 ? -10.687 3.262 12.839 1.00 98.25 143 ASP A C 1
ATOM 1130 O O . ASP A 1 143 ? -11.458 3.828 13.618 1.00 98.25 143 ASP A O 1
ATOM 1134 N N . VAL A 1 144 ? -9.460 2.903 13.239 1.00 97.88 144 VAL A N 1
ATOM 1135 C CA . VAL A 1 144 ? -8.982 3.035 14.626 1.00 97.88 144 VAL A CA 1
ATOM 1136 C C . VAL A 1 144 ? -8.956 4.495 15.076 1.00 97.88 144 VAL A C 1
ATOM 1138 O O . VAL A 1 144 ? -9.478 4.833 16.139 1.00 97.88 144 VAL A O 1
ATOM 1141 N N . ALA A 1 145 ? -8.371 5.381 14.269 1.00 98.12 145 ALA A N 1
ATOM 1142 C CA . ALA A 1 145 ? -8.218 6.790 14.621 1.00 98.12 145 ALA A CA 1
ATOM 1143 C C . ALA A 1 145 ? -9.560 7.530 14.830 1.00 98.12 145 ALA A C 1
ATOM 1145 O O . ALA A 1 145 ? -9.714 8.158 15.883 1.00 98.12 145 ALA A O 1
ATOM 1146 N N . PRO A 1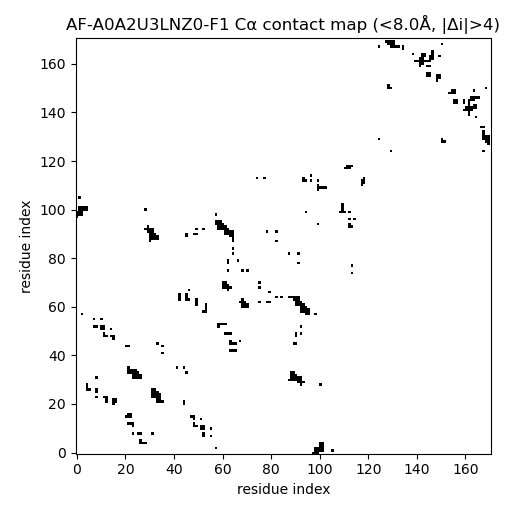 146 ? -10.547 7.470 13.908 1.00 98.25 146 PRO A N 1
ATOM 1147 C CA . PRO A 1 146 ? -11.843 8.113 14.128 1.00 98.25 146 PRO A CA 1
ATOM 1148 C C . PRO A 1 146 ? -12.629 7.465 15.279 1.00 98.25 146 PRO A C 1
ATOM 1150 O O . PRO A 1 146 ? -13.307 8.177 16.021 1.00 98.25 146 PRO A O 1
ATOM 1153 N N . THR A 1 147 ? -12.491 6.151 15.495 1.00 98.25 147 THR A N 1
ATOM 1154 C CA . THR A 1 147 ? -13.119 5.453 16.632 1.00 98.25 147 THR A CA 1
ATOM 1155 C C . THR A 1 147 ? -12.585 5.955 17.973 1.00 98.25 147 THR A C 1
ATOM 1157 O O . THR A 1 147 ? -13.368 6.304 18.858 1.00 98.25 147 THR A O 1
ATOM 1160 N N . LEU A 1 148 ? -11.261 6.076 18.119 1.00 98.00 148 LEU A N 1
ATOM 1161 C CA . LEU A 1 148 ? -10.643 6.623 19.331 1.00 98.00 148 LEU A CA 1
ATOM 1162 C C . LEU A 1 148 ? -11.015 8.093 19.549 1.00 98.00 148 LEU A C 1
ATOM 1164 O O . LEU A 1 148 ? -11.331 8.475 20.674 1.00 98.00 148 LEU A O 1
ATOM 1168 N N . ALA A 1 149 ? -11.032 8.906 18.487 1.00 98.06 149 ALA A N 1
ATOM 1169 C CA . ALA A 1 149 ? -11.443 10.307 18.573 1.00 98.06 149 ALA A CA 1
ATOM 1170 C C . ALA A 1 149 ? -12.881 10.442 19.103 1.00 98.06 149 ALA A C 1
ATOM 1172 O O . ALA A 1 149 ? -13.137 11.226 20.022 1.00 98.06 149 ALA A O 1
ATOM 1173 N N . ARG A 1 150 ? -13.801 9.609 18.596 1.00 97.56 150 ARG A N 1
ATOM 1174 C CA . ARG A 1 150 ? -15.186 9.542 19.078 1.00 97.56 150 ARG A CA 1
ATOM 1175 C C . ARG A 1 150 ? -15.276 9.083 20.533 1.00 97.56 150 ARG A C 1
ATOM 1177 O O . ARG A 1 150 ? -16.082 9.647 21.273 1.00 97.56 150 ARG A O 1
ATOM 1184 N N . ALA A 1 151 ? -14.470 8.099 20.932 1.00 97.75 151 ALA A N 1
ATOM 1185 C CA . ALA A 1 151 ? -14.446 7.568 22.294 1.00 97.75 151 ALA A CA 1
ATOM 1186 C C . ALA A 1 151 ? -14.036 8.632 23.329 1.00 97.75 151 ALA A C 1
ATOM 1188 O O . ALA A 1 151 ? -14.593 8.669 24.424 1.00 97.75 151 ALA A O 1
ATOM 1189 N N . ILE A 1 152 ? -13.096 9.519 22.982 1.00 96.88 152 ILE A N 1
ATOM 1190 C CA . ILE A 1 152 ? -12.581 10.556 23.896 1.00 96.88 152 ILE A CA 1
ATOM 1191 C C . ILE A 1 152 ? -13.211 11.944 23.690 1.00 96.88 152 ILE A C 1
ATOM 1193 O O . ILE A 1 152 ? -12.832 12.892 24.373 1.00 96.88 152 ILE A O 1
ATOM 1197 N N . GLY A 1 153 ? -14.162 12.080 22.761 1.00 96.44 153 GLY A N 1
ATOM 1198 C CA . GLY A 1 153 ? -14.899 13.327 22.535 1.00 96.44 153 GLY A CA 1
ATOM 1199 C C . GLY A 1 153 ? -14.108 14.428 21.818 1.00 96.44 153 GLY A C 1
ATOM 1200 O O . GLY A 1 153 ? -14.347 15.607 22.074 1.00 96.44 153 GLY A O 1
ATOM 1201 N N . VAL A 1 154 ? -13.180 14.071 20.924 1.00 98.00 154 VAL A N 1
ATOM 1202 C CA . VAL A 1 154 ? -12.423 15.032 20.097 1.00 98.00 154 VAL A CA 1
ATOM 1203 C C . VAL A 1 154 ? -12.745 14.872 18.612 1.00 98.00 154 VAL A C 1
ATOM 1205 O O . VAL A 1 154 ? -13.299 13.862 18.178 1.00 98.00 154 VAL A O 1
ATOM 1208 N N . ALA A 1 155 ? -12.390 15.876 17.810 1.00 97.50 155 ALA A N 1
ATOM 1209 C CA . ALA A 1 155 ? -12.512 15.789 16.359 1.00 97.50 155 ALA A CA 1
ATOM 1210 C C . ALA A 1 155 ? -11.574 14.710 15.786 1.00 97.50 155 ALA A C 1
ATOM 1212 O O . ALA A 1 155 ? -10.438 14.556 16.238 1.00 97.50 155 ALA A O 1
ATOM 1213 N N . ALA A 1 156 ? -12.042 13.985 14.768 1.00 97.50 156 ALA A N 1
ATOM 1214 C CA . ALA A 1 156 ? -11.211 13.036 14.033 1.00 97.50 156 ALA A CA 1
ATOM 1215 C C . ALA A 1 156 ? -10.076 13.757 13.270 1.00 97.50 156 ALA A C 1
ATOM 1217 O O . ALA A 1 156 ? -10.213 14.941 12.940 1.00 97.50 156 ALA A O 1
ATOM 1218 N N . PRO A 1 157 ? -8.965 13.064 12.949 1.00 97.12 157 PRO A N 1
ATOM 1219 C CA . PRO A 1 157 ? -7.911 13.630 12.110 1.00 97.12 157 PRO A CA 1
ATOM 1220 C C . PRO A 1 157 ? -8.459 14.141 10.772 1.00 97.12 157 PRO A C 1
ATOM 1222 O O . PRO A 1 157 ? -9.279 13.478 10.140 1.00 97.12 157 PRO A O 1
ATOM 1225 N N . SER A 1 158 ? -7.963 15.290 10.307 1.00 96.75 158 SER A N 1
ATOM 1226 C CA . SER A 1 158 ? -8.478 15.987 9.115 1.00 96.75 158 SER A CA 1
ATOM 1227 C C . SER A 1 158 ? -8.387 15.190 7.809 1.00 96.75 158 SER A C 1
ATOM 1229 O O . SER A 1 158 ? -9.107 15.489 6.863 1.00 96.75 158 SER A O 1
ATOM 1231 N N . SER A 1 159 ? -7.507 14.190 7.741 1.00 95.00 159 SER A N 1
ATOM 1232 C CA . SER A 1 159 ? -7.336 13.294 6.588 1.00 95.00 159 SER A CA 1
ATOM 1233 C C . SER A 1 159 ? -7.718 11.846 6.906 1.00 95.00 159 SER A C 1
ATOM 1235 O O . SER A 1 159 ? -7.229 10.924 6.259 1.00 95.00 159 SER A O 1
ATOM 1237 N N . SER A 1 160 ? -8.548 11.625 7.929 1.00 95.69 160 SER A N 1
ATOM 1238 C CA . SER A 1 160 ? -9.082 10.295 8.216 1.00 95.69 160 SER A CA 1
ATOM 1239 C C . SER A 1 160 ? -10.018 9.848 7.092 1.00 95.69 160 SER A C 1
ATOM 1241 O O . SER A 1 160 ? -10.909 10.589 6.686 1.00 95.69 160 SER A O 1
ATOM 1243 N N . THR A 1 161 ? -9.799 8.636 6.589 1.00 95.94 161 THR A N 1
ATOM 1244 C CA . THR A 1 161 ? -10.624 7.999 5.551 1.00 95.94 161 THR A CA 1
ATOM 1245 C C . THR A 1 161 ? -11.466 6.845 6.089 1.00 95.94 161 THR A C 1
ATOM 1247 O O . THR A 1 161 ? -12.312 6.329 5.364 1.00 95.94 161 THR A O 1
ATOM 1250 N N . GLY A 1 162 ? -11.216 6.429 7.333 1.00 96.69 162 GLY A N 1
ATOM 1251 C CA . GLY A 1 162 ? -11.963 5.375 8.005 1.00 96.69 162 GLY A CA 1
ATOM 1252 C C . GLY A 1 162 ? -13.288 5.866 8.578 1.00 96.69 162 GLY A C 1
ATOM 1253 O O . GLY A 1 162 ? -13.612 7.056 8.562 1.00 96.69 162 GLY A O 1
ATOM 1254 N N . HIS A 1 163 ? -14.038 4.930 9.137 1.00 96.88 163 HIS A N 1
ATOM 1255 C CA . HIS A 1 163 ? -15.310 5.171 9.799 1.00 96.88 163 HIS A CA 1
ATOM 1256 C C . HIS A 1 163 ? -15.232 4.817 11.286 1.00 96.88 163 HIS A C 1
ATOM 1258 O O . HIS A 1 163 ? -14.328 4.125 11.745 1.00 96.88 163 HIS A O 1
ATOM 1264 N N . VAL A 1 164 ? -16.165 5.353 12.070 1.00 97.56 164 VAL A N 1
ATOM 1265 C CA . VAL A 1 164 ? -16.264 5.027 13.496 1.00 97.56 164 VAL A CA 1
ATOM 1266 C C . VAL A 1 164 ? -16.872 3.634 13.642 1.00 97.56 164 VAL A C 1
ATOM 1268 O O . VAL A 1 164 ? -17.989 3.411 13.178 1.00 97.56 164 VAL A O 1
ATOM 1271 N N . LEU A 1 165 ? -16.181 2.750 14.361 1.00 97.62 165 LEU A N 1
ATOM 1272 C CA . LEU A 1 165 ? -16.669 1.428 14.763 1.00 97.62 165 LEU A CA 1
ATOM 1273 C C . LEU A 1 165 ? -17.636 1.575 15.944 1.00 97.62 165 LEU A C 1
ATOM 1275 O O . LEU A 1 165 ? -17.299 1.319 17.103 1.00 97.62 165 LEU A O 1
ATOM 1279 N N . GLY A 1 166 ? -18.828 2.095 15.651 1.00 96.31 166 GLY A N 1
ATOM 1280 C CA . GLY A 1 166 ? -19.829 2.458 16.653 1.00 96.31 166 GLY A CA 1
ATOM 1281 C C . GLY A 1 166 ? -20.299 1.269 17.488 1.00 96.31 166 GLY A C 1
ATOM 1282 O O . GLY A 1 166 ? -20.583 1.432 18.671 1.00 96.31 166 GLY A O 1
ATOM 1283 N N . GLU A 1 167 ? -20.309 0.067 16.914 1.00 95.44 167 GLU A N 1
ATOM 1284 C CA . GLU A 1 167 ? -20.669 -1.165 17.611 1.00 95.44 167 GLU A CA 1
ATOM 1285 C C . GLU A 1 167 ? -19.743 -1.489 18.791 1.00 95.44 167 GLU A C 1
ATOM 1287 O O . GLU A 1 167 ? -20.179 -2.164 19.723 1.00 95.44 167 GLU A O 1
ATOM 1292 N N . ALA A 1 168 ? -18.500 -0.997 18.781 1.00 96.25 168 ALA A N 1
ATOM 1293 C CA . ALA A 1 168 ? -17.535 -1.222 19.851 1.00 96.25 168 ALA A CA 1
ATOM 1294 C C . ALA A 1 168 ? -17.707 -0.250 21.030 1.00 96.25 168 ALA A C 1
ATOM 1296 O O . ALA A 1 168 ? -17.184 -0.520 22.114 1.00 96.25 168 ALA A O 1
ATOM 1297 N N . LEU A 1 169 ? -18.414 0.867 20.845 1.00 97.00 169 LEU A N 1
ATOM 1298 C CA . LEU A 1 169 ? -18.579 1.900 21.866 1.00 97.00 169 LEU A CA 1
ATOM 1299 C C . LEU A 1 169 ? -19.721 1.562 22.835 1.00 97.00 169 L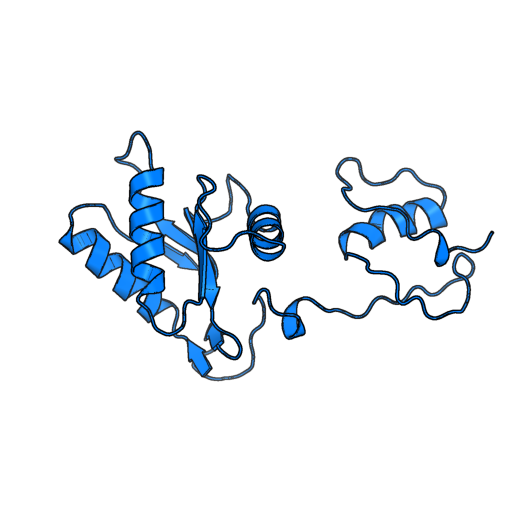EU A C 1
ATOM 1301 O O . LEU A 1 169 ? -20.681 0.872 22.487 1.00 97.00 1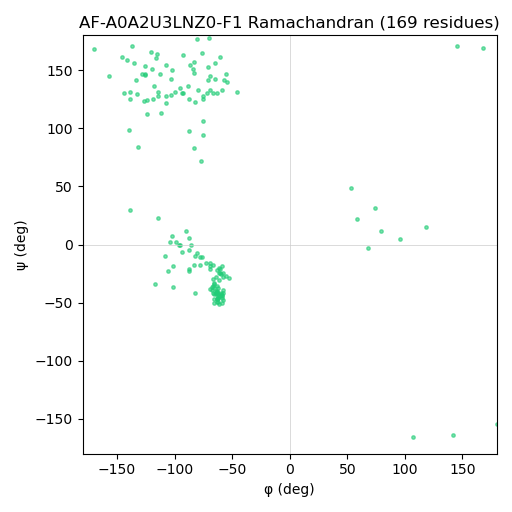69 LEU A O 1
ATOM 1305 N N . VAL A 1 170 ? -19.600 2.048 24.070 1.00 94.06 170 VAL A N 1
ATOM 1306 C CA . VAL A 1 170 ? -20.735 2.113 25.004 1.00 94.06 170 VAL A CA 1
ATOM 1307 C C . VAL A 1 170 ? -21.742 3.163 24.518 1.00 94.06 170 VAL A C 1
ATOM 1309 O O . VAL A 1 170 ? -21.336 4.162 23.920 1.00 94.06 170 VAL A O 1
ATOM 1312 N N . GLU A 1 171 ? -23.037 2.905 24.732 1.00 71.69 171 GLU A N 1
ATOM 1313 C CA . GLU A 1 171 ? -24.122 3.856 24.421 1.00 71.69 171 GLU A CA 1
ATOM 1314 C C . GLU A 1 171 ? -23.972 5.189 25.169 1.00 71.69 171 GLU A C 1
ATOM 1316 O O . GLU A 1 171 ? -23.576 5.167 26.360 1.00 71.69 171 GLU A O 1
#

Sequence (171 aa):
MAVSGETVAQAVDRYLNSTGSGRVEKYLYPFLYLDSSGFRDPEPIRQAAARAAMEHPAVSGYFTAGGACSTHDEWERRFRNSFHPVRSGDVILSYHPEYVEDFAQGRGVSYGSLYNYDVRVPLMFYGPQFRSGVFESPVESVDVAPTLARAIGVAAPSSSTGHVLGEALVE

Radius of gyration: 19.96 Å; Cα contacts (8 Å, |Δi|>4): 240; chains: 1; bounding box: 45×35×56 Å

Foldseek 3Di:
DEDAVVVLQVQLQVQCVVVVNFGFPDDDPQATATPCVPPPDCLVSLVSSQVSSVVPQFWDWKAFLVGDIPDDDVVSVVRVVVDDNPPGHRMGTATDPPYDYCPDVPDDDDADHPDCVRQVDDDDDDDPFFDDDDDPDDAHPLQVQCQVCVSVVHDGPPPRPGHHPVNGGDD

Mean predicted aligned error: 4.13 Å

pLDDT: mean 93.81, std 5.73, range [68.81, 98.44]

Secondary structure (DSSP, 8-state):
-EE-HHHHHHHHHHHHHHTTS--EEEEETTEEEE--TT-SS-HHHHHHHHHHHHTSTTEEEEEETTS-BS--SHHHHHHHHT--TTTS-SEEEEEPTT-EE-SSTT-S-----SSHHHH-------STTB-S----S---GGGHHHHHHHHHT-PPPTT--S---GGGB--

Nearest PDB structures (foldseek):
  5a0y-assembly1_B  TM=4.414E-01  e=2.321E+00  Methanothermobacter marburgensis
  1e6v-assembly1_E  TM=4.374E-01  e=3.930E+00  Methanopyrus kandleri
  5a8k-assembly1_E  TM=3.130E-01  e=2.034E+00  Methanothermobacter wolfeii